Protein AF-A0A9D5N6Q4-F1 (afdb_monomer)

Foldseek 3Di:
DDWDWDADPQGIEIFDDDPPDTDFAQDDQFPDCDDPNPPHDTHGDHHDPDYDYRYDHDDDPDDDDPDDDPPD

Radius of gyration: 16.35 Å; Cα contacts (8 Å, |Δi|>4): 99; chains: 1; bounding box: 45×26×36 Å

Sequence (72 aa):
MNTVRVTVEQGTLEGELKGSCMIFRGVPYAKAPVGDLRFKAPQMPDSWNGVRKALEFGPICPQIEIKDGFYG

Nearest PDB structures (foldseek):
  8wdm-assembly1_C  TM=9.615E-01  e=1.193E-05  Thermaerobacter marianensis DSM 12885
  1c7j-assembly1_A  TM=9.680E-01  e=2.309E-05  Bacillus subtilis
  1qe3-assembly1_A  TM=9.500E-01  e=2.636E-05  Bacillus subtilis
  7w1l-assembly1_A  TM=9.366E-01  e=1.056E-04  Thermobifida fusca
  7x8l-assembly1_A  TM=8.634E-01  e=2.185E-04  Altericroceibacterium indicum

Solvent-accessible surface area (backbone atoms only — not comparable to full-atom values): 4720 Å² total; per-residue (Å²): 133,56,69,45,75,51,78,52,97,46,34,33,36,35,23,38,51,55,88,95,43,82,46,73,26,54,74,77,80,38,44,78,64,54,78,94,40,45,98,52,80,84,43,78,41,79,65,52,83,67,73,44,79,14,78,51,77,58,87,75,79,94,69,86,81,82,77,68,60,94,66,123

Structure (mmCIF, N/CA/C/O backbone):
data_AF-A0A9D5N6Q4-F1
#
_entry.id   AF-A0A9D5N6Q4-F1
#
loop_
_atom_site.group_PDB
_atom_site.id
_atom_site.type_symbol
_atom_site.label_atom_id
_atom_site.label_alt_id
_atom_site.label_comp_id
_atom_site.label_asym_id
_atom_site.label_entity_id
_atom_site.label_seq_id
_atom_site.pdbx_PDB_ins_code
_atom_site.Cartn_x
_atom_site.Cartn_y
_atom_site.Cartn_z
_atom_site.occupancy
_atom_site.B_iso_or_equiv
_atom_site.auth_seq_id
_atom_site.auth_comp_id
_atom_site.auth_asym_id
_atom_site.auth_atom_id
_atom_site.pdbx_PDB_model_num
ATOM 1 N N . MET A 1 1 ? -5.590 -3.416 21.880 1.00 67.12 1 MET A N 1
ATOM 2 C CA . MET A 1 1 ? -5.566 -2.406 20.800 1.00 67.12 1 MET A CA 1
ATOM 3 C C . MET A 1 1 ? -6.986 -2.184 20.338 1.00 67.12 1 MET A C 1
ATOM 5 O O . MET A 1 1 ? -7.674 -3.167 20.100 1.00 67.12 1 MET A O 1
ATOM 9 N N . ASN A 1 2 ? -7.423 -0.929 20.261 1.00 92.81 2 ASN A N 1
ATOM 10 C CA . ASN A 1 2 ? -8.700 -0.607 19.637 1.00 92.81 2 ASN A CA 1
ATOM 11 C C . ASN A 1 2 ? -8.475 -0.543 18.120 1.00 92.81 2 ASN A C 1
ATOM 13 O O . ASN A 1 2 ? -7.576 0.173 17.675 1.00 92.81 2 ASN A O 1
ATOM 17 N N . THR A 1 3 ? -9.219 -1.324 17.341 1.00 96.19 3 THR A N 1
ATOM 18 C CA . THR A 1 3 ? -9.045 -1.407 15.884 1.00 96.19 3 THR A CA 1
ATOM 19 C C . THR A 1 3 ? -10.237 -0.806 15.154 1.00 96.19 3 THR A C 1
ATOM 21 O O . THR A 1 3 ? -11.344 -0.725 15.683 1.00 96.19 3 THR A O 1
ATOM 24 N N . VAL A 1 4 ? -10.002 -0.362 13.922 1.00 98.06 4 VAL A N 1
ATOM 25 C CA . VAL A 1 4 ? -11.032 0.173 13.024 1.00 98.06 4 VAL A CA 1
ATOM 26 C C . VAL A 1 4 ? -10.911 -0.484 11.661 1.00 98.06 4 VAL A C 1
ATOM 28 O O . VAL A 1 4 ? -9.806 -0.802 11.220 1.00 98.06 4 VAL A O 1
ATOM 31 N N . ARG A 1 5 ? -12.045 -0.696 10.988 1.00 98.31 5 ARG A N 1
ATOM 32 C CA . ARG A 1 5 ? -12.089 -1.275 9.643 1.00 98.31 5 ARG A CA 1
ATOM 33 C C . ARG A 1 5 ? -12.617 -0.278 8.626 1.00 98.31 5 ARG A C 1
ATOM 35 O O . ARG A 1 5 ? -13.606 0.398 8.888 1.00 98.31 5 ARG A O 1
ATOM 42 N N . VAL A 1 6 ? -11.961 -0.219 7.471 1.00 98.19 6 VAL A N 1
ATOM 43 C CA . VAL A 1 6 ? -12.340 0.622 6.326 1.00 98.19 6 VAL A CA 1
ATOM 44 C C . VAL A 1 6 ? -12.261 -0.223 5.062 1.00 98.19 6 VAL A C 1
ATOM 46 O O . VAL A 1 6 ? -11.299 -0.968 4.874 1.00 98.19 6 VAL A O 1
ATOM 49 N N . THR A 1 7 ? -13.268 -0.120 4.200 1.00 98.25 7 THR A N 1
ATOM 50 C CA . THR A 1 7 ? -13.282 -0.795 2.898 1.00 98.25 7 THR A CA 1
ATOM 51 C C . THR A 1 7 ? -12.791 0.159 1.818 1.00 98.25 7 THR A C 1
ATOM 53 O O . THR A 1 7 ? -13.293 1.275 1.700 1.00 98.25 7 THR A O 1
ATOM 56 N N . VAL A 1 8 ? -11.811 -0.299 1.045 1.00 97.00 8 VAL A N 1
ATOM 57 C CA . VAL A 1 8 ? -11.305 0.345 -0.172 1.00 97.00 8 VAL A CA 1
ATOM 58 C C . VAL A 1 8 ? -11.594 -0.558 -1.374 1.00 97.00 8 VAL A C 1
ATOM 60 O O . VAL A 1 8 ? -12.067 -1.681 -1.205 1.00 97.00 8 VAL A O 1
ATOM 63 N N . GLU A 1 9 ? -11.298 -0.087 -2.585 1.00 96.88 9 GLU A N 1
ATOM 64 C CA . GLU A 1 9 ? -11.543 -0.828 -3.833 1.00 96.88 9 GLU A CA 1
ATOM 65 C C . GLU A 1 9 ? -10.938 -2.244 -3.819 1.00 96.88 9 GLU A C 1
ATOM 67 O O . GLU A 1 9 ? -11.570 -3.191 -4.274 1.00 96.88 9 GLU A O 1
ATOM 72 N N . GLN A 1 10 ? -9.745 -2.406 -3.240 1.00 97.81 10 GLN A N 1
ATOM 73 C CA . GLN A 1 10 ? -9.018 -3.678 -3.214 1.00 97.81 10 GLN A CA 1
ATOM 74 C C . GLN A 1 10 ? -9.458 -4.641 -2.100 1.00 97.81 10 GLN A C 1
ATOM 76 O O . GLN A 1 10 ? -9.039 -5.799 -2.108 1.00 97.81 10 GLN A O 1
ATOM 81 N N . GLY A 1 11 ? -10.257 -4.183 -1.131 1.00 97.88 11 GLY A N 1
ATOM 82 C CA . GLY A 1 11 ? -10.709 -4.990 0.004 1.00 97.88 11 GLY A CA 1
ATOM 83 C C . GLY A 1 11 ? -10.808 -4.210 1.317 1.00 97.88 11 GLY A C 1
ATOM 84 O O . GLY A 1 11 ? -10.712 -2.983 1.360 1.00 97.88 11 GLY A O 1
ATOM 85 N N . THR A 1 12 ? -11.000 -4.923 2.429 1.00 98.69 12 THR A N 1
ATOM 86 C CA . THR A 1 12 ? -11.112 -4.306 3.761 1.00 98.69 12 THR A CA 1
ATOM 87 C C . THR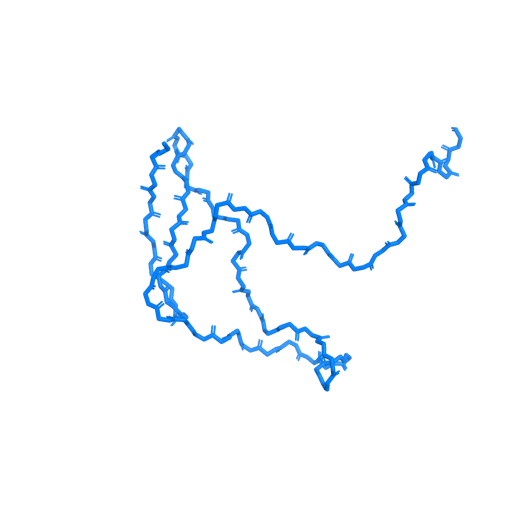 A 1 12 ? -9.758 -4.244 4.462 1.00 98.69 12 THR A C 1
ATOM 89 O O . THR A 1 12 ? -9.012 -5.226 4.493 1.00 98.69 12 THR A O 1
ATOM 92 N N . LEU A 1 13 ? -9.454 -3.097 5.063 1.00 98.62 13 LEU A N 1
ATOM 93 C CA . LEU A 1 13 ? -8.279 -2.849 5.895 1.00 98.62 13 LEU A CA 1
ATOM 94 C C . LEU A 1 13 ? -8.670 -2.813 7.373 1.00 98.62 13 LEU A C 1
ATOM 96 O O . LEU A 1 13 ? -9.730 -2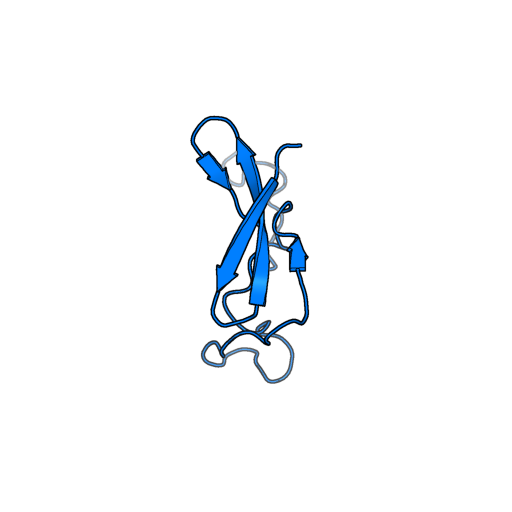.296 7.717 1.00 98.62 13 LEU A O 1
ATOM 100 N N . GLU A 1 14 ? -7.793 -3.303 8.246 1.00 98.69 14 GLU A N 1
ATOM 101 C CA . GLU A 1 14 ? -7.884 -3.145 9.702 1.00 98.69 14 GLU A CA 1
ATOM 102 C C . GLU A 1 14 ? -6.715 -2.297 10.209 1.00 98.69 14 GLU A C 1
ATOM 104 O O . GLU A 1 14 ? -5.557 -2.701 10.101 1.00 98.69 14 GLU A O 1
ATOM 109 N N . GLY A 1 15 ? -7.028 -1.117 10.735 1.00 98.31 15 GLY A N 1
ATOM 110 C CA . GLY A 1 15 ? -6.081 -0.156 11.294 1.00 98.31 15 GLY A CA 1
ATOM 111 C C . GLY A 1 15 ? -6.229 -0.001 12.804 1.00 98.31 15 GLY A C 1
ATOM 112 O O . GLY A 1 15 ? -7.04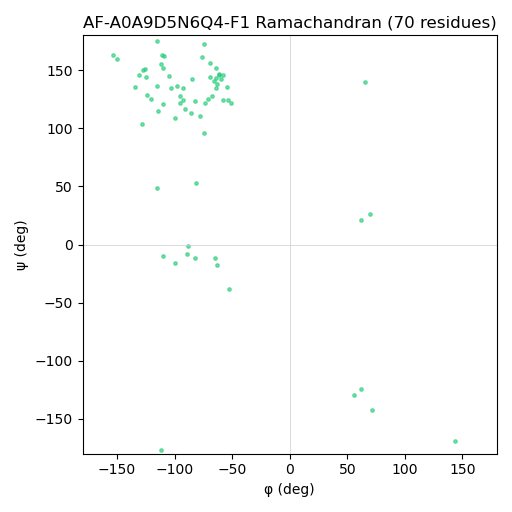2 -0.664 13.453 1.00 98.31 15 GLY A O 1
ATOM 113 N N . GLU A 1 16 ? -5.440 0.905 13.366 1.00 98.25 16 GLU A N 1
ATOM 114 C CA . GLU A 1 16 ? -5.406 1.220 14.793 1.00 98.25 16 GLU A CA 1
ATOM 115 C C . GLU A 1 16 ? -6.141 2.535 15.081 1.00 98.25 16 GLU A C 1
ATOM 117 O O . GLU A 1 16 ? -5.919 3.542 14.406 1.00 98.25 16 GLU A O 1
ATOM 122 N N . LEU A 1 17 ? -6.978 2.545 16.120 1.00 97.75 17 LEU A N 1
ATOM 123 C CA . LEU A 1 17 ? -7.507 3.769 16.719 1.00 97.75 17 LEU A CA 1
ATOM 124 C C . LEU A 1 17 ? -6.585 4.224 17.849 1.00 97.75 17 LEU A C 1
ATOM 126 O O . LEU A 1 17 ? -6.455 3.538 18.866 1.00 97.75 17 LEU A O 1
ATOM 130 N N . LYS A 1 18 ? -5.980 5.404 17.692 1.00 96.31 18 LYS A N 1
ATOM 131 C CA . LYS A 1 18 ? -5.113 6.025 18.700 1.00 96.31 18 LYS A CA 1
ATOM 132 C C . LYS A 1 18 ? -5.572 7.456 18.971 1.00 96.31 18 LYS A C 1
ATOM 134 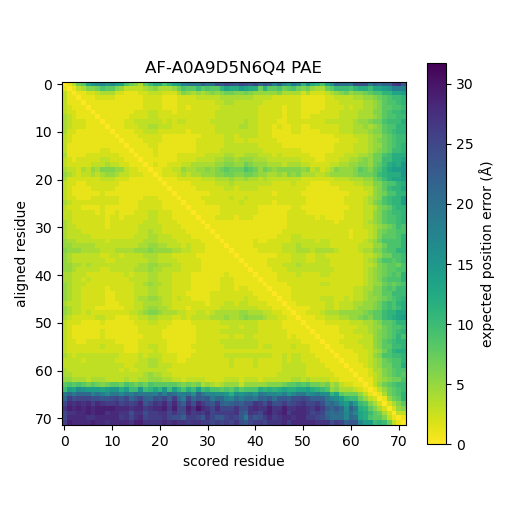O O . LYS A 1 18 ? -5.329 8.359 18.173 1.00 96.31 18 LYS A O 1
ATOM 139 N N . GLY A 1 19 ? -6.238 7.659 20.108 1.00 93.25 19 GLY A N 1
ATOM 140 C CA . GLY A 1 19 ? -6.896 8.929 20.421 1.00 93.25 19 GLY A CA 1
ATOM 141 C C . GLY A 1 19 ? -7.995 9.232 19.401 1.00 93.25 19 GLY A C 1
ATOM 142 O O . GLY A 1 19 ? -8.873 8.402 19.182 1.00 93.25 19 GLY A O 1
ATOM 143 N N . SER A 1 20 ? -7.920 10.395 18.756 1.00 95.75 20 SER A N 1
ATOM 144 C CA . SER A 1 20 ? -8.818 10.804 17.667 1.00 95.75 20 SER A CA 1
ATOM 145 C C . SER A 1 20 ? -8.344 10.376 16.270 1.00 95.75 20 SER A C 1
ATOM 147 O O . SER A 1 20 ? -9.026 10.655 15.286 1.00 95.75 20 SER A O 1
ATOM 149 N N . CYS A 1 21 ? -7.191 9.709 16.158 1.00 97.31 21 CYS A N 1
ATOM 150 C CA . CYS A 1 21 ? -6.612 9.328 14.874 1.00 97.31 21 CYS A CA 1
ATOM 151 C C . CYS A 1 21 ? -6.932 7.874 14.512 1.00 97.31 21 CYS A C 1
ATOM 153 O O . CYS A 1 21 ? -6.768 6.963 15.328 1.00 97.31 21 CYS A O 1
ATOM 155 N N . MET A 1 22 ? -7.300 7.657 13.248 1.00 98.00 22 MET A N 1
ATOM 156 C CA . MET A 1 22 ? -7.306 6.343 12.603 1.00 98.00 22 MET A CA 1
ATOM 157 C C . MET A 1 22 ? -5.997 6.175 11.836 1.00 98.00 22 MET A C 1
ATOM 159 O O . MET A 1 22 ? -5.684 6.990 10.969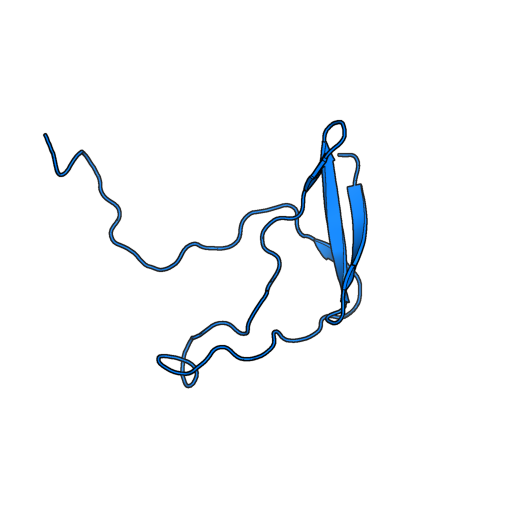 1.00 98.00 22 MET A O 1
ATOM 163 N N . ILE A 1 23 ? -5.220 5.144 12.158 1.00 98.31 23 ILE A N 1
ATOM 164 C CA . ILE A 1 23 ? -3.886 4.946 11.590 1.00 98.31 23 ILE A CA 1
ATOM 165 C C . ILE A 1 23 ? -3.829 3.609 10.855 1.00 98.31 23 ILE A C 1
ATOM 167 O O . ILE A 1 23 ? -4.090 2.556 11.435 1.00 98.31 23 ILE A O 1
ATOM 171 N N . PHE A 1 24 ? -3.431 3.663 9.584 1.00 98.50 24 PHE A N 1
ATOM 172 C CA . PHE A 1 24 ? -3.216 2.503 8.722 1.00 98.50 24 PHE A CA 1
ATOM 173 C C . PHE A 1 24 ? -1.786 2.555 8.179 1.00 98.50 24 PHE A C 1
ATOM 175 O O . PHE A 1 24 ? -1.346 3.579 7.659 1.00 98.50 24 PHE A O 1
ATOM 182 N N . ARG A 1 25 ? -1.043 1.460 8.322 1.00 98.25 25 ARG A N 1
ATOM 183 C CA . ARG A 1 25 ? 0.369 1.330 7.938 1.00 98.25 25 ARG A CA 1
ATOM 184 C C . ARG A 1 25 ? 0.533 0.136 6.999 1.00 98.25 25 ARG A C 1
ATOM 186 O O . ARG A 1 25 ? -0.177 -0.856 7.130 1.00 98.25 25 ARG A O 1
ATOM 193 N N . GLY A 1 26 ? 1.426 0.255 6.016 1.00 97.75 26 GLY A N 1
ATOM 194 C CA . GLY A 1 26 ? 1.715 -0.841 5.080 1.00 97.75 26 GLY A CA 1
ATOM 195 C C . GLY A 1 26 ? 0.583 -1.170 4.091 1.00 97.75 26 GLY A C 1
ATOM 196 O O . GLY A 1 26 ? 0.490 -2.307 3.623 1.00 97.75 26 GLY A O 1
ATOM 197 N N . VAL A 1 27 ? -0.284 -0.201 3.771 1.00 98.19 27 VAL A N 1
ATOM 198 C CA . VAL A 1 27 ? -1.350 -0.364 2.766 1.00 98.19 27 VAL A CA 1
ATOM 199 C C . VAL A 1 27 ? -0.737 -0.367 1.355 1.00 98.19 27 VAL A C 1
ATOM 201 O O . VAL A 1 27 ? -0.076 0.608 0.993 1.00 98.19 27 VAL A O 1
ATOM 204 N N . PRO A 1 28 ? -0.930 -1.424 0.541 1.00 97.44 28 PRO A N 1
ATOM 205 C CA . PRO A 1 28 ? -0.443 -1.446 -0.837 1.00 97.44 28 PRO A CA 1
ATOM 206 C C . PRO A 1 28 ? -1.197 -0.434 -1.702 1.00 97.44 28 PRO A C 1
ATOM 208 O O . PRO A 1 28 ? -2.422 -0.470 -1.760 1.00 97.44 28 PRO A O 1
ATOM 211 N N . TYR A 1 29 ? -0.464 0.428 -2.408 1.00 97.31 29 TYR A N 1
ATOM 212 C CA . TYR A 1 29 ? -1.031 1.383 -3.373 1.00 97.31 29 TYR A CA 1
ATOM 213 C C . TYR A 1 29 ? -0.684 1.039 -4.831 1.00 97.31 29 TYR A C 1
ATOM 215 O O . TYR A 1 29 ? -1.218 1.643 -5.755 1.00 97.31 29 TYR A O 1
ATOM 223 N N . ALA A 1 30 ? 0.223 0.084 -5.044 1.00 98.06 30 ALA A N 1
ATOM 224 C CA . ALA A 1 30 ? 0.649 -0.405 -6.350 1.00 98.06 30 ALA A CA 1
ATOM 225 C C . ALA A 1 30 ? 1.146 -1.853 -6.231 1.00 98.06 30 ALA A C 1
ATOM 227 O O . ALA A 1 30 ? 1.480 -2.312 -5.132 1.00 98.06 30 ALA A O 1
ATOM 228 N N . LYS A 1 31 ? 1.241 -2.569 -7.357 1.00 97.94 31 LYS A N 1
ATOM 229 C CA . LYS A 1 31 ? 1.982 -3.840 -7.408 1.00 97.94 31 LYS A CA 1
ATOM 230 C C . LYS A 1 31 ? 3.455 -3.610 -7.080 1.00 97.94 31 LYS A C 1
ATOM 232 O O . LYS A 1 31 ? 4.023 -2.582 -7.446 1.00 97.94 31 LYS A O 1
ATOM 237 N N . ALA A 1 32 ? 4.085 -4.591 -6.434 1.00 97.38 32 ALA A N 1
ATOM 238 C CA . ALA A 1 32 ? 5.517 -4.543 -6.161 1.00 97.38 32 ALA A CA 1
ATOM 239 C C . ALA A 1 32 ? 6.303 -4.407 -7.487 1.00 97.38 32 ALA A C 1
ATOM 241 O O . ALA A 1 32 ? 6.129 -5.250 -8.370 1.00 97.38 32 ALA A O 1
ATOM 242 N N . PRO A 1 33 ? 7.168 -3.386 -7.652 1.00 97.88 33 PRO A N 1
ATOM 243 C CA . PRO A 1 33 ? 7.872 -3.110 -8.909 1.00 97.88 33 PRO A CA 1
ATOM 244 C C . PRO A 1 33 ? 9.112 -4.009 -9.080 1.00 97.88 33 PRO A C 1
ATOM 246 O O . PRO A 1 33 ? 10.233 -3.537 -9.271 1.00 97.88 33 PRO A O 1
ATOM 249 N N . VAL A 1 34 ? 8.918 -5.322 -8.953 1.00 97.88 34 VAL A N 1
ATOM 250 C CA . VAL A 1 34 ? 9.962 -6.356 -9.019 1.00 97.88 34 VAL A CA 1
ATOM 251 C C . VAL A 1 34 ? 9.845 -7.179 -10.304 1.00 97.88 34 VAL A C 1
ATOM 253 O O . VAL A 1 34 ? 8.808 -7.166 -10.966 1.00 97.88 34 VAL A O 1
ATOM 256 N N . GLY A 1 35 ? 10.912 -7.898 -10.669 1.00 97.62 35 GLY A N 1
ATOM 257 C CA . GLY A 1 35 ? 10.946 -8.716 -11.887 1.00 97.62 35 GLY A CA 1
ATOM 258 C C . GLY A 1 35 ? 10.626 -7.892 -13.136 1.00 97.62 35 GLY A C 1
ATOM 259 O O . GLY A 1 35 ? 11.171 -6.802 -13.319 1.00 97.62 35 GLY A O 1
ATOM 260 N N . ASP A 1 36 ? 9.684 -8.378 -13.943 1.00 98.12 36 ASP A N 1
ATOM 261 C CA . ASP A 1 36 ? 9.251 -7.731 -15.187 1.00 98.12 36 ASP A CA 1
ATOM 262 C C . ASP A 1 36 ? 8.569 -6.371 -14.986 1.00 98.12 36 ASP A C 1
ATOM 264 O O . ASP A 1 36 ? 8.345 -5.658 -15.965 1.00 98.12 36 ASP A O 1
ATOM 268 N N . LEU A 1 37 ? 8.209 -5.999 -13.753 1.00 98.25 37 LEU A N 1
ATOM 269 C CA . LEU A 1 37 ? 7.636 -4.689 -13.428 1.00 98.25 37 LEU A CA 1
ATOM 270 C C . LEU A 1 37 ? 8.700 -3.636 -13.099 1.00 98.25 37 LEU A C 1
ATOM 272 O O . LEU A 1 37 ? 8.373 -2.454 -12.972 1.00 98.25 37 LEU A O 1
ATOM 276 N N . ARG A 1 38 ? 9.974 -4.026 -12.973 1.00 98.38 38 ARG A N 1
ATOM 277 C CA . ARG A 1 38 ? 11.056 -3.070 -12.728 1.00 98.38 38 ARG A CA 1
ATOM 278 C C . ARG A 1 38 ? 11.177 -2.101 -13.910 1.00 98.38 38 ARG A C 1
ATOM 280 O O . ARG A 1 38 ? 11.102 -2.510 -15.064 1.00 98.38 38 ARG A O 1
ATOM 287 N N . PHE A 1 39 ? 11.385 -0.818 -13.608 1.00 97.81 39 PHE A N 1
ATOM 288 C CA . PHE A 1 39 ? 11.502 0.274 -14.592 1.00 97.81 39 PHE A CA 1
ATOM 289 C C . PHE A 1 39 ? 10.252 0.511 -15.460 1.00 97.81 39 PHE A C 1
ATOM 291 O O . PHE A 1 39 ? 10.343 1.128 -16.519 1.00 97.81 39 PHE A O 1
ATOM 298 N N . LYS A 1 40 ? 9.078 0.057 -15.010 1.00 98.38 40 LYS A N 1
ATOM 299 C CA . LYS A 1 40 ? 7.786 0.348 -15.644 1.00 98.38 40 LYS A CA 1
ATOM 300 C C . LYS A 1 40 ? 6.940 1.261 -14.759 1.00 98.38 40 LYS A C 1
ATOM 302 O O . LYS A 1 40 ? 7.192 1.396 -13.563 1.00 98.38 40 LYS A O 1
ATOM 307 N N . ALA A 1 41 ? 5.924 1.878 -15.359 1.00 98.44 41 ALA A N 1
ATOM 308 C CA . ALA A 1 41 ? 4.922 2.638 -14.621 1.00 98.44 41 ALA A CA 1
ATOM 309 C C . ALA A 1 41 ? 4.211 1.746 -13.577 1.00 98.44 41 ALA A C 1
ATOM 311 O O . ALA A 1 41 ? 3.999 0.554 -13.844 1.00 98.44 41 ALA A O 1
ATOM 312 N N . PRO A 1 42 ? 3.825 2.302 -12.412 1.00 98.38 42 PRO A N 1
ATOM 313 C CA . PRO A 1 42 ? 3.141 1.550 -11.367 1.00 98.38 42 PRO A CA 1
ATOM 314 C C . PRO A 1 42 ? 1.822 0.971 -11.886 1.00 98.38 42 PRO A C 1
ATOM 316 O O . PRO A 1 42 ? 1.110 1.602 -12.664 1.00 98.38 42 PRO A O 1
ATOM 319 N N . GLN A 1 43 ? 1.502 -0.239 -11.437 1.00 98.38 43 GLN A N 1
ATOM 320 C CA . GLN A 1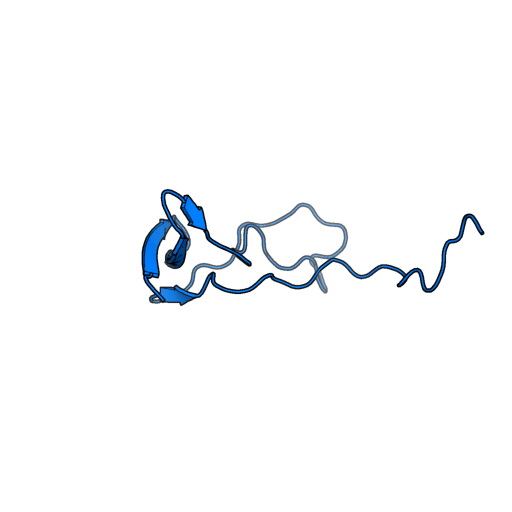 43 ? 0.259 -0.935 -11.768 1.00 98.38 43 GLN A CA 1
ATOM 321 C C . GLN A 1 43 ? -0.636 -1.005 -10.533 1.00 98.38 43 GLN 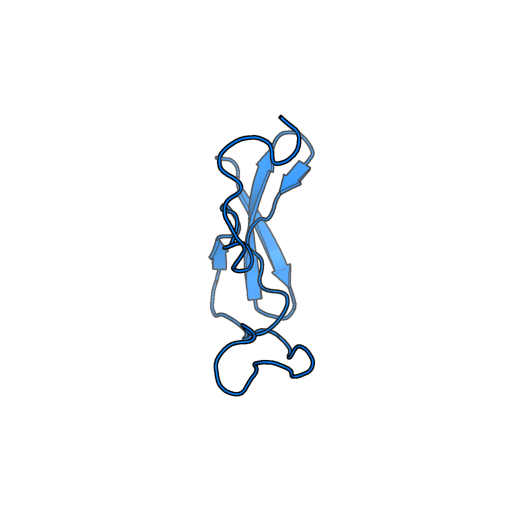A C 1
ATOM 323 O O . GLN A 1 43 ? -0.121 -1.047 -9.412 1.00 98.38 43 GLN A O 1
ATOM 328 N N . MET A 1 44 ? -1.955 -1.057 -10.734 1.00 97.81 44 MET A N 1
ATOM 329 C CA . MET A 1 44 ? -2.925 -1.180 -9.640 1.00 97.81 44 MET A CA 1
ATOM 330 C C . MET A 1 44 ? -2.618 -2.393 -8.750 1.00 97.81 44 MET A C 1
ATOM 332 O O . MET A 1 44 ? -2.318 -3.466 -9.283 1.00 97.81 44 MET A O 1
ATOM 336 N N . PRO A 1 45 ? -2.677 -2.248 -7.414 1.00 97.69 45 PRO A N 1
ATOM 337 C CA . PRO A 1 45 ? -2.401 -3.341 -6.494 1.00 97.69 45 PRO A CA 1
ATOM 338 C C . PRO A 1 45 ? -3.427 -4.467 -6.652 1.00 97.69 45 PRO A C 1
ATOM 340 O O . PRO A 1 45 ? -4.579 -4.235 -7.016 1.00 97.69 45 PRO A O 1
ATOM 343 N N . ASP A 1 46 ? -3.006 -5.695 -6.353 1.00 97.19 46 ASP A N 1
ATOM 344 C CA . ASP A 1 46 ? -3.922 -6.832 -6.335 1.00 97.19 46 ASP A CA 1
ATOM 345 C C . ASP A 1 46 ? -4.959 -6.673 -5.215 1.00 97.19 46 ASP A C 1
ATOM 347 O O . ASP A 1 46 ? -4.642 -6.233 -4.105 1.00 97.19 46 ASP A O 1
ATOM 351 N N . SER A 1 47 ? -6.201 -7.054 -5.510 1.00 97.81 47 SER A N 1
ATOM 352 C CA . SER A 1 47 ? -7.249 -7.153 -4.493 1.00 97.81 47 SER A CA 1
ATOM 353 C C . SER A 1 47 ? -6.974 -8.312 -3.535 1.00 97.81 47 SER A C 1
ATOM 355 O O . SER A 1 47 ? -6.298 -9.282 -3.884 1.00 97.81 47 SER A O 1
ATOM 357 N N . TRP A 1 48 ? -7.521 -8.235 -2.326 1.00 97.38 48 TRP A N 1
ATOM 358 C CA . TRP A 1 48 ? -7.431 -9.298 -1.330 1.00 97.38 48 TRP A CA 1
ATOM 359 C C . TRP A 1 48 ? -8.807 -9.678 -0.792 1.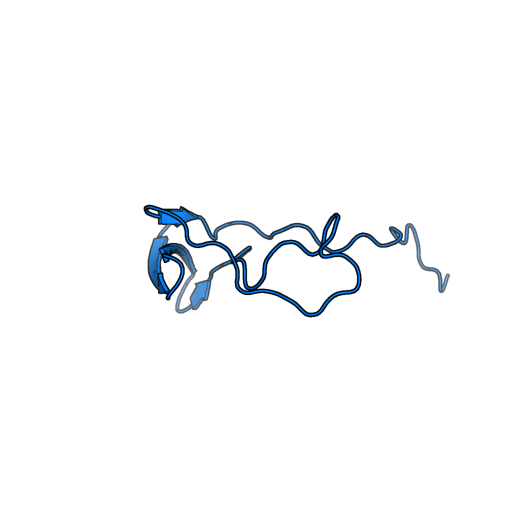00 97.38 48 TRP A C 1
ATOM 361 O O . TRP A 1 48 ? -9.714 -8.858 -0.674 1.00 97.38 48 TRP A O 1
ATOM 371 N N . ASN A 1 49 ? -8.941 -10.945 -0.410 1.00 95.75 49 ASN A N 1
ATOM 372 C CA . ASN A 1 49 ? -10.142 -11.436 0.249 1.00 95.75 49 ASN A CA 1
ATOM 373 C C . ASN A 1 49 ? -10.075 -11.176 1.757 1.00 95.75 49 ASN A C 1
ATOM 375 O O . ASN A 1 49 ? -9.028 -11.331 2.387 1.00 95.75 49 ASN A O 1
ATOM 379 N N . GLY A 1 50 ? -11.220 -10.836 2.345 1.00 95.69 50 GLY A N 1
ATOM 380 C CA . GLY A 1 50 ? -11.341 -10.615 3.782 1.00 95.69 50 GLY A CA 1
ATOM 381 C C . GLY A 1 50 ? -10.655 -9.332 4.254 1.00 95.69 50 GLY A C 1
ATOM 382 O O . GLY A 1 50 ? -10.722 -8.291 3.601 1.00 95.69 50 GLY A O 1
ATOM 383 N N . VAL A 1 51 ? -10.036 -9.400 5.434 1.00 98.19 51 VAL A N 1
ATOM 384 C CA . VAL A 1 51 ? -9.479 -8.237 6.134 1.00 98.19 51 VAL A CA 1
ATOM 385 C C . VAL A 1 51 ? -7.955 -8.292 6.135 1.00 98.19 51 VAL A C 1
ATOM 387 O O . VAL A 1 51 ? -7.360 -9.217 6.689 1.00 98.19 51 VAL A O 1
ATOM 390 N N . ARG A 1 52 ? -7.314 -7.267 5.570 1.00 98.12 52 ARG A N 1
ATOM 391 C CA . ARG A 1 52 ? -5.862 -7.076 5.621 1.00 98.12 52 ARG A CA 1
ATOM 392 C C . ARG A 1 52 ? -5.489 -6.191 6.808 1.00 98.12 52 ARG A C 1
ATOM 394 O O . ARG A 1 52 ? -5.947 -5.056 6.914 1.00 98.12 52 ARG A O 1
ATOM 401 N N . LYS A 1 53 ? -4.612 -6.685 7.682 1.00 98.25 53 LYS A N 1
ATOM 402 C CA . LYS A 1 53 ? -4.070 -5.892 8.794 1.00 98.25 53 LYS A CA 1
ATOM 403 C C . LYS A 1 53 ? -3.108 -4.830 8.265 1.00 98.25 53 LYS A C 1
ATOM 405 O O . LYS A 1 53 ? -2.143 -5.155 7.582 1.00 98.25 53 LYS A O 1
ATOM 410 N N . ALA A 1 54 ? -3.368 -3.581 8.620 1.00 98.12 54 ALA A N 1
ATOM 411 C CA . ALA A 1 54 ? -2.565 -2.411 8.297 1.00 98.12 54 ALA A CA 1
ATOM 412 C C . ALA A 1 54 ? -1.986 -1.803 9.586 1.00 98.12 54 ALA A C 1
ATOM 414 O O . ALA A 1 54 ? -2.129 -0.611 9.861 1.00 98.12 54 ALA A O 1
ATOM 415 N N . LEU A 1 55 ? -1.400 -2.653 10.432 1.00 97.94 55 LEU A N 1
ATOM 416 C CA . LEU A 1 55 ? -0.924 -2.278 11.768 1.00 97.94 55 LEU A CA 1
ATOM 417 C C . LEU A 1 55 ? 0.585 -2.014 11.809 1.00 97.94 55 LEU A C 1
ATOM 419 O O . LEU A 1 55 ? 1.053 -1.353 12.736 1.00 97.94 55 LEU A O 1
ATOM 423 N N . GLU A 1 56 ? 1.326 -2.453 10.793 1.00 97.94 56 GLU A N 1
ATOM 424 C CA . GLU A 1 56 ? 2.789 -2.407 10.719 1.00 97.94 56 GLU A CA 1
ATOM 425 C C . GLU A 1 56 ? 3.250 -1.695 9.442 1.00 97.94 56 GLU A C 1
ATOM 427 O O . GLU A 1 56 ? 2.547 -1.686 8.430 1.00 97.94 56 GLU A O 1
ATOM 432 N N . PHE A 1 57 ? 4.425 -1.062 9.485 1.00 98.25 57 PHE A N 1
ATOM 433 C CA . PHE A 1 57 ? 5.011 -0.459 8.289 1.00 98.25 57 PHE A CA 1
ATOM 434 C C . PHE A 1 57 ? 5.470 -1.536 7.303 1.00 98.25 57 PHE A C 1
ATOM 436 O O . PHE A 1 57 ? 5.953 -2.595 7.694 1.00 98.25 57 PHE A O 1
ATOM 443 N N . GLY A 1 58 ? 5.324 -1.240 6.011 1.00 96.06 58 GLY A N 1
ATOM 444 C CA . GLY A 1 58 ? 5.918 -2.053 4.955 1.00 96.06 58 GLY A CA 1
ATOM 445 C C . GLY A 1 58 ? 7.432 -1.831 4.843 1.00 96.06 58 GLY A C 1
ATOM 446 O O . GLY A 1 58 ? 7.976 -0.924 5.479 1.00 96.06 58 GLY A O 1
ATOM 447 N N . PRO A 1 59 ? 8.117 -2.628 4.010 1.00 96.19 59 PRO A N 1
ATOM 448 C CA . PRO A 1 59 ? 9.535 -2.431 3.742 1.00 96.19 59 PRO A CA 1
ATOM 449 C C . PRO A 1 59 ? 9.783 -1.083 3.051 1.00 96.19 59 PRO A C 1
ATOM 451 O O . PRO A 1 59 ? 9.006 -0.655 2.194 1.00 96.19 59 PRO A O 1
ATOM 454 N N . ILE A 1 60 ? 10.898 -0.439 3.393 1.00 96.31 60 ILE A N 1
ATOM 455 C CA . ILE A 1 60 ? 11.431 0.691 2.625 1.00 96.31 60 ILE A CA 1
ATOM 456 C C . ILE A 1 60 ? 12.106 0.188 1.342 1.00 96.31 60 ILE A C 1
ATOM 458 O O . ILE A 1 60 ? 12.480 -0.982 1.236 1.00 96.31 60 ILE A O 1
ATOM 462 N N . CYS A 1 61 ? 12.297 1.078 0.368 1.00 96.31 61 CYS A N 1
ATOM 463 C CA . CYS A 1 61 ? 13.083 0.752 -0.818 1.00 96.31 61 CYS A CA 1
ATOM 464 C C . CYS A 1 61 ? 14.538 0.414 -0.441 1.00 96.31 61 CYS A C 1
ATOM 466 O O . CYS A 1 61 ? 15.084 1.054 0.467 1.00 96.31 61 CYS A O 1
ATOM 468 N N . PRO A 1 62 ? 15.185 -0.523 -1.165 1.00 95.12 62 PRO A N 1
ATOM 469 C CA . PRO A 1 62 ? 16.607 -0.793 -1.007 1.00 95.12 62 PRO A CA 1
ATOM 470 C C . PRO A 1 62 ? 17.425 0.487 -1.152 1.00 95.12 62 PRO A C 1
ATOM 472 O O . PRO A 1 62 ? 17.331 1.193 -2.155 1.00 95.12 62 PRO A O 1
ATOM 475 N N . GLN A 1 63 ? 18.224 0.770 -0.136 1.00 94.38 63 GLN A N 1
ATOM 476 C CA . GLN A 1 63 ? 19.122 1.911 -0.070 1.00 94.38 63 GLN A CA 1
ATOM 477 C C . GLN A 1 63 ? 20.318 1.531 0.795 1.00 94.38 63 GLN A C 1
ATOM 479 O O . GLN A 1 63 ? 20.247 0.572 1.568 1.00 94.38 63 GLN A O 1
ATOM 484 N N . ILE A 1 64 ? 21.420 2.262 0.647 1.00 93.06 64 ILE A N 1
ATOM 485 C CA . ILE A 1 64 ? 22.564 2.092 1.539 1.00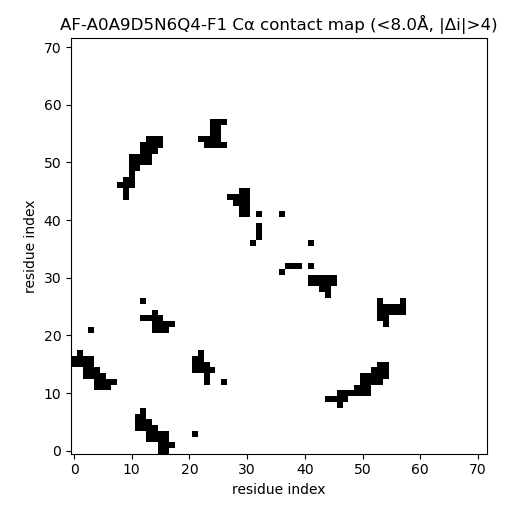 93.06 64 ILE A CA 1
ATOM 486 C C . ILE A 1 64 ? 22.159 2.485 2.961 1.00 93.06 64 ILE A C 1
ATOM 488 O O . ILE A 1 64 ? 21.506 3.505 3.177 1.00 93.06 64 ILE A O 1
ATOM 492 N N . GLU A 1 65 ? 22.536 1.664 3.933 1.00 83.31 65 GLU A N 1
ATOM 493 C CA . GLU A 1 65 ? 22.416 2.017 5.342 1.00 83.31 65 GLU A CA 1
ATOM 494 C C . GLU A 1 65 ? 23.571 2.970 5.669 1.00 83.31 65 GLU A C 1
ATOM 496 O O . GLU A 1 65 ? 24.735 2.564 5.643 1.00 83.31 65 GLU A O 1
ATOM 501 N N . ILE A 1 66 ? 23.277 4.249 5.920 1.00 76.38 66 ILE A N 1
ATOM 502 C CA . ILE A 1 66 ? 24.301 5.196 6.374 1.00 76.38 66 ILE A CA 1
ATOM 503 C C . ILE A 1 66 ? 24.583 4.875 7.841 1.00 76.38 66 ILE A C 1
ATOM 505 O O . ILE A 1 66 ? 23.845 5.298 8.731 1.00 76.38 66 ILE A O 1
ATOM 509 N N . LYS A 1 67 ? 25.623 4.080 8.086 1.00 70.75 67 LYS A N 1
ATOM 510 C CA . LYS A 1 67 ? 26.192 3.906 9.422 1.00 70.75 67 LYS A CA 1
ATOM 511 C C . LYS A 1 67 ? 27.191 5.032 9.640 1.00 70.75 67 LYS A C 1
ATOM 513 O O . LYS A 1 67 ? 28.198 5.083 8.943 1.00 70.75 67 LYS A O 1
ATOM 518 N N . ASP A 1 68 ? 26.850 5.906 10.581 1.00 65.62 68 ASP A N 1
ATOM 519 C CA . ASP A 1 68 ? 27.572 7.116 10.976 1.00 65.62 68 ASP A CA 1
ATOM 520 C C . ASP A 1 68 ? 27.652 8.209 9.894 1.00 65.62 68 ASP A C 1
ATOM 522 O O . ASP A 1 68 ? 27.742 7.956 8.694 1.00 65.62 68 ASP A O 1
ATOM 526 N N . GLY A 1 69 ? 27.498 9.459 10.337 1.00 58.88 69 GLY A N 1
ATOM 527 C CA . GLY A 1 69 ? 27.288 10.629 9.489 1.00 58.88 69 GLY A CA 1
ATOM 528 C C . GLY A 1 69 ? 28.319 10.750 8.368 1.00 58.88 69 GLY A C 1
ATOM 529 O O . GLY A 1 69 ? 29.513 10.886 8.605 1.00 58.88 69 GLY A O 1
ATOM 530 N N . PHE A 1 70 ? 27.842 10.768 7.120 1.00 59.09 70 PHE A N 1
ATOM 531 C CA . PHE A 1 70 ? 28.661 11.152 5.962 1.00 59.09 70 PHE A CA 1
ATOM 532 C C . PHE A 1 70 ? 29.133 12.620 6.057 1.00 59.09 70 PHE A C 1
ATOM 534 O O . PHE A 1 70 ? 30.091 13.025 5.404 1.00 59.09 70 PHE A O 1
ATOM 541 N N . TYR A 1 71 ? 28.470 13.406 6.906 1.00 62.50 71 TYR A N 1
ATOM 542 C CA . TYR A 1 71 ? 29.008 14.626 7.490 1.00 62.50 71 TYR A CA 1
ATOM 543 C C . TYR A 1 71 ? 29.468 14.239 8.894 1.00 62.50 71 TYR A C 1
ATOM 545 O O . TYR A 1 71 ? 28.612 13.892 9.707 1.00 62.50 71 TYR A O 1
ATOM 553 N N . GLY A 1 72 ? 30.782 14.189 9.120 1.00 50.69 72 GLY A N 1
ATOM 554 C CA . GLY A 1 72 ? 31.360 13.801 10.411 1.00 50.69 72 GLY A CA 1
ATOM 555 C C . GLY A 1 72 ? 30.832 14.584 11.609 1.00 50.69 72 GLY A C 1
ATOM 556 O O . GLY A 1 72 ? 30.240 15.671 11.415 1.00 50.69 72 GLY A O 1
#

Secondary structure (DSSP, 8-state):
--EEEEEETTEEEEEEEETTEEE--S---S----GGGTTS---PPPP-SSEEE--SPPPPPP-----S-S--

Mean predicted aligned error: 5.07 Å

pLDDT: mean 93.46, std 10.94, range [50.69, 98.69]